Protein AF-M8CBV2-F1 (afdb_monomer)

Solvent-accessible surface area (backbone atoms only — not comparable to full-atom values): 11131 Å² total; per-residue (Å²): 132,86,83,79,89,86,70,97,75,88,80,93,83,84,79,81,84,76,83,80,80,74,80,80,78,79,83,79,74,78,80,74,78,86,76,78,81,80,82,87,76,90,73,80,83,82,80,76,81,85,81,81,86,85,82,90,76,82,92,82,80,81,83,76,80,68,82,82,77,74,81,83,63,83,74,80,77,88,65,89,59,65,74,74,67,40,69,69,57,54,48,54,54,40,47,75,71,69,53,89,80,80,66,81,67,51,62,58,52,52,44,53,54,50,49,56,52,49,51,58,39,48,55,46,14,49,52,49,20,52,75,69,73,45,96,63,79,49,65,58,31,46,41,51,27,28,42,76,72,74,49,76,69,83,93,62,88,126

Foldseek 3Di:
DDDDDDDDDDDDDDDDDDDDDDDDDDDPDDDDDPDDDDDDDDDDDDDDDDDDDDDDDDDDDPPPPDPPPPPPDDDDPDDPCLPVCDPVNVVVVCVVVVNDDDDPVVSVVVSVVVVVVCVQLVVQLVVVCVVVVHPDRALVSSQVSCVVVVRHDDDRPD

Structure (mmCIF, N/CA/C/O backbone):
data_AF-M8CBV2-F1
#
_entry.id   AF-M8CBV2-F1
#
loop_
_atom_site.group_PDB
_atom_site.id
_atom_site.type_symbol
_atom_site.label_atom_id
_atom_site.label_alt_id
_atom_site.label_comp_id
_atom_site.label_asym_id
_atom_site.label_entity_id
_atom_site.label_seq_id
_atom_site.pdbx_PDB_ins_code
_atom_site.Cartn_x
_atom_site.Cartn_y
_atom_site.Cartn_z
_atom_site.occupancy
_atom_site.B_iso_or_equiv
_atom_site.auth_seq_id
_atom_site.auth_comp_id
_atom_site.auth_asym_id
_atom_site.auth_atom_id
_atom_site.pdbx_PDB_model_num
ATOM 1 N N . MET A 1 1 ? -38.097 -35.204 32.402 1.00 42.97 1 MET A N 1
ATOM 2 C CA . MET A 1 1 ? -37.901 -36.594 31.938 1.00 42.97 1 MET A CA 1
ATOM 3 C C . MET A 1 1 ? -38.583 -36.711 30.579 1.00 42.97 1 MET A C 1
ATOM 5 O O . MET A 1 1 ? -39.799 -36.658 30.539 1.00 42.97 1 MET A O 1
ATOM 9 N N . TYR A 1 2 ? -37.875 -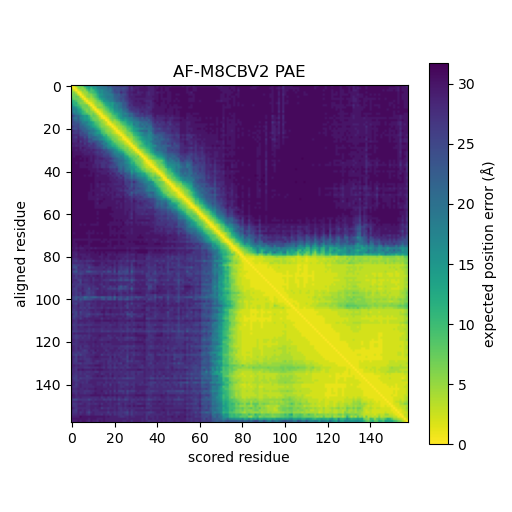36.415 29.479 1.00 50.09 2 TYR A N 1
ATOM 10 C CA . TYR A 1 2 ? -37.371 -37.421 28.515 1.00 50.09 2 TYR A CA 1
ATOM 11 C C . TYR A 1 2 ? -38.490 -38.398 28.121 1.00 50.09 2 TYR A C 1
ATOM 13 O O . TYR A 1 2 ? -38.937 -39.143 28.976 1.00 50.09 2 TYR A O 1
ATOM 21 N N . TYR A 1 3 ? -39.067 -38.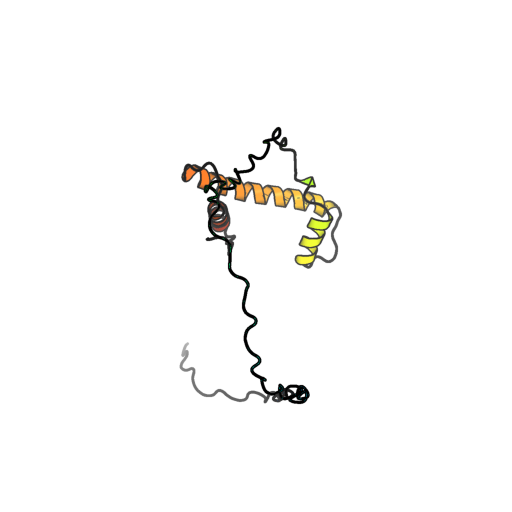316 26.919 1.00 46.09 3 TYR A N 1
ATOM 22 C CA . TYR A 1 3 ? -38.463 -38.754 25.648 1.00 46.09 3 TYR A CA 1
ATOM 23 C C . TYR A 1 3 ? -38.750 -37.735 24.522 1.00 46.09 3 TYR A C 1
ATOM 25 O O . TYR A 1 3 ? -39.898 -37.491 24.179 1.00 46.09 3 TYR A O 1
ATOM 33 N N . LYS A 1 4 ? -37.790 -36.928 24.051 1.00 49.22 4 LYS A N 1
ATOM 34 C CA . LYS A 1 4 ? -36.769 -37.227 23.021 1.00 49.22 4 LYS A CA 1
ATOM 35 C C . LYS A 1 4 ? -37.271 -37.996 21.782 1.00 49.22 4 LYS A C 1
ATOM 37 O O . LYS A 1 4 ? -37.376 -39.211 21.802 1.00 49.22 4 LYS A O 1
ATOM 42 N N . ILE A 1 5 ? -37.420 -37.225 20.699 1.00 54.16 5 ILE A N 1
ATOM 43 C CA . ILE A 1 5 ? -36.754 -37.392 19.391 1.00 54.16 5 ILE A CA 1
ATOM 44 C C . ILE A 1 5 ? -36.899 -38.767 18.735 1.00 54.16 5 ILE A C 1
ATOM 46 O O . ILE A 1 5 ? -36.118 -39.680 18.986 1.00 54.16 5 ILE A O 1
ATOM 50 N N . SER A 1 6 ? -37.846 -38.829 17.805 1.00 46.91 6 SER A N 1
ATOM 51 C CA . SER A 1 6 ? -37.961 -39.757 16.675 1.00 46.91 6 SER A CA 1
ATOM 52 C C . SER A 1 6 ? -39.263 -39.339 15.976 1.00 46.91 6 SER A C 1
ATOM 54 O O . SER A 1 6 ? -40.301 -39.357 16.611 1.00 46.91 6 SER A O 1
ATOM 56 N N . ILE A 1 7 ? -39.376 -38.894 14.730 1.00 51.84 7 ILE A N 1
ATOM 57 C CA . ILE A 1 7 ? -38.520 -38.943 13.552 1.00 51.84 7 ILE A CA 1
ATOM 58 C C . ILE A 1 7 ? -39.166 -37.887 12.633 1.00 51.84 7 ILE A C 1
ATOM 60 O O . ILE A 1 7 ? -40.363 -37.930 12.366 1.00 51.84 7 ILE A O 1
ATOM 64 N N . LEU A 1 8 ? -38.467 -36.816 12.266 1.00 55.41 8 LEU A N 1
ATOM 65 C CA . LEU A 1 8 ? -38.096 -36.590 10.867 1.00 55.41 8 LEU A CA 1
ATOM 66 C C . LEU A 1 8 ? -38.675 -37.662 9.929 1.00 55.41 8 LEU A C 1
ATOM 68 O O . LEU A 1 8 ? -38.093 -38.729 9.852 1.00 55.41 8 LEU A O 1
ATOM 72 N N . TYR A 1 9 ? -39.797 -37.398 9.260 1.00 47.69 9 TYR A N 1
ATOM 73 C CA . TYR A 1 9 ? -40.085 -37.714 7.849 1.00 47.69 9 TYR A CA 1
ATOM 74 C C . TYR A 1 9 ? -41.601 -37.622 7.592 1.00 47.69 9 TYR A C 1
ATOM 76 O O . TYR A 1 9 ? -42.404 -37.997 8.434 1.00 47.69 9 TYR A O 1
ATOM 84 N N . GLN A 1 10 ? -41.968 -37.136 6.399 1.00 47.69 10 GLN A N 1
ATOM 85 C CA . GLN A 1 10 ? -43.330 -36.917 5.876 1.00 47.69 10 GLN A CA 1
ATOM 86 C C . GLN A 1 10 ? -44.074 -35.724 6.518 1.00 47.69 10 GLN A C 1
ATOM 88 O O . GLN A 1 10 ? -44.550 -35.799 7.632 1.00 47.69 10 GLN A O 1
ATOM 93 N N . LYS A 1 11 ? -44.307 -34.579 5.866 1.00 43.97 11 LYS A N 1
ATOM 94 C CA . LYS A 1 11 ? -44.656 -34.401 4.456 1.00 43.97 11 LYS A CA 1
ATOM 95 C C . LYS A 1 11 ? -44.475 -32.930 4.059 1.00 43.97 11 LYS A C 1
ATOM 97 O O . LYS A 1 11 ? -45.248 -32.059 4.442 1.00 43.97 11 LYS A O 1
ATOM 102 N N . ARG A 1 12 ? -43.449 -32.679 3.240 1.00 44.50 12 ARG A N 1
ATOM 103 C CA . ARG A 1 12 ? -43.371 -31.509 2.354 1.00 44.50 12 ARG A CA 1
ATOM 104 C C . ARG A 1 12 ? -44.646 -31.414 1.508 1.00 44.50 12 ARG A C 1
ATOM 106 O O . ARG A 1 12 ? -44.984 -32.397 0.852 1.00 44.50 12 ARG A O 1
ATOM 113 N N . ARG A 1 13 ? -45.229 -30.218 1.427 1.00 43.91 13 ARG A N 1
ATOM 114 C CA . ARG A 1 13 ? -45.577 -29.466 0.197 1.00 43.91 13 ARG A CA 1
ATOM 115 C C . ARG A 1 13 ? -46.833 -28.628 0.427 1.00 43.91 13 ARG A C 1
ATOM 117 O O . ARG A 1 13 ? -47.946 -29.118 0.296 1.00 43.91 13 ARG A O 1
ATOM 124 N N . SER A 1 14 ? -46.617 -27.339 0.627 1.00 43.03 14 SER A N 1
ATOM 125 C CA . SER A 1 14 ? -47.528 -26.298 0.160 1.00 43.03 14 SER A CA 1
ATOM 126 C C . SER A 1 14 ? -46.677 -25.066 -0.157 1.00 43.03 14 SER A C 1
ATOM 128 O O . SER A 1 14 ? -46.611 -24.120 0.621 1.00 43.03 14 SER A O 1
ATOM 130 N N . GLU A 1 15 ? -45.922 -25.136 -1.258 1.00 49.62 15 GLU A N 1
ATOM 131 C CA . GLU A 1 15 ? -45.306 -23.946 -1.857 1.00 49.62 15 GLU A CA 1
ATOM 132 C C . GLU A 1 15 ? -46.405 -23.115 -2.540 1.00 49.62 15 GLU A C 1
ATOM 134 O O . GLU A 1 15 ? -47.206 -23.687 -3.287 1.00 49.62 15 GLU A O 1
ATOM 139 N N . PRO A 1 16 ? -46.458 -21.788 -2.339 1.00 47.44 16 PRO A N 1
ATOM 140 C CA . PRO A 1 16 ? -47.285 -20.917 -3.161 1.00 47.44 16 PRO A CA 1
ATOM 141 C C . PRO A 1 16 ? -46.699 -20.827 -4.580 1.00 47.44 16 PRO A C 1
ATOM 143 O O . PRO A 1 16 ? -45.506 -20.597 -4.779 1.00 47.44 16 PRO A O 1
ATOM 146 N N . SER A 1 17 ? -47.551 -21.026 -5.583 1.00 48.53 17 SER A N 1
ATOM 147 C CA . SER A 1 17 ? -47.212 -21.031 -7.007 1.00 48.53 17 SER A CA 1
ATOM 148 C C . SER A 1 17 ? -46.697 -19.669 -7.490 1.00 48.53 17 SER A C 1
ATOM 150 O O . SER A 1 17 ? -47.466 -18.717 -7.622 1.00 48.53 17 SER A O 1
ATOM 152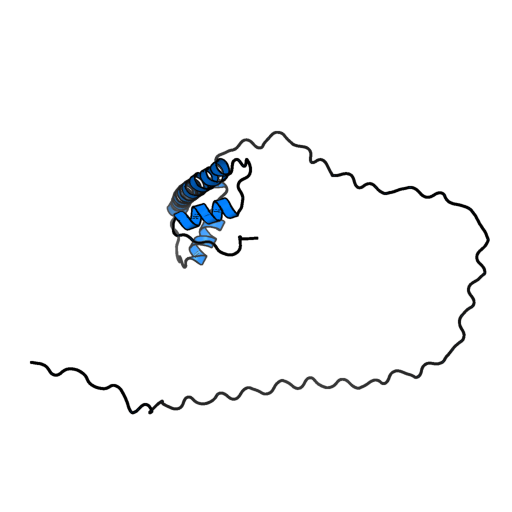 N N . ILE A 1 18 ? -45.405 -19.587 -7.809 1.00 55.09 18 ILE A N 1
ATOM 153 C CA . ILE A 1 18 ? -44.792 -18.439 -8.492 1.00 55.09 18 ILE A CA 1
ATOM 154 C C . ILE A 1 18 ? -45.227 -18.457 -9.972 1.00 55.09 18 ILE A C 1
ATOM 156 O O . ILE A 1 18 ? -45.066 -19.488 -10.634 1.00 55.09 18 ILE A O 1
ATOM 160 N N . PRO A 1 19 ? -45.757 -17.355 -10.539 1.00 48.41 19 PRO A N 1
ATOM 161 C CA . PRO A 1 19 ? -46.143 -17.320 -11.944 1.00 48.41 19 PRO A CA 1
ATOM 162 C C . PRO A 1 19 ? -44.912 -17.426 -12.853 1.00 48.41 19 PRO A C 1
ATOM 164 O O . PRO A 1 19 ? -43.945 -16.671 -12.751 1.00 48.41 19 PRO A O 1
ATOM 167 N N . ARG A 1 20 ? -44.962 -18.391 -13.773 1.00 51.25 20 ARG A N 1
ATOM 168 C CA . ARG A 1 20 ? -43.908 -18.696 -14.745 1.00 51.25 20 ARG A CA 1
ATOM 169 C C . ARG A 1 20 ? -43.822 -17.569 -15.780 1.00 51.25 20 ARG A C 1
ATOM 171 O O . ARG A 1 20 ? -44.665 -17.474 -16.672 1.00 51.25 20 ARG A O 1
ATOM 178 N N . ILE A 1 21 ? -42.800 -16.721 -15.678 1.00 55.00 21 ILE A N 1
ATOM 179 C CA . ILE A 1 21 ? -42.470 -15.730 -16.711 1.00 55.00 21 ILE A CA 1
ATOM 180 C C . ILE A 1 21 ? -42.111 -16.499 -17.989 1.00 55.00 21 ILE A C 1
ATOM 182 O O . ILE A 1 21 ? -41.141 -17.258 -18.021 1.00 55.00 21 ILE A O 1
ATOM 186 N N . ARG A 1 22 ? -42.920 -16.345 -19.041 1.00 52.78 22 ARG A N 1
ATOM 187 C CA . ARG A 1 22 ? -42.621 -16.915 -20.361 1.00 52.78 22 ARG A CA 1
ATOM 188 C C . ARG A 1 22 ? -41.422 -16.165 -20.958 1.00 52.78 22 ARG A C 1
ATOM 190 O O . ARG A 1 22 ? -41.440 -14.932 -20.946 1.00 52.78 22 ARG A O 1
ATOM 197 N N . PRO A 1 23 ? -40.408 -16.847 -21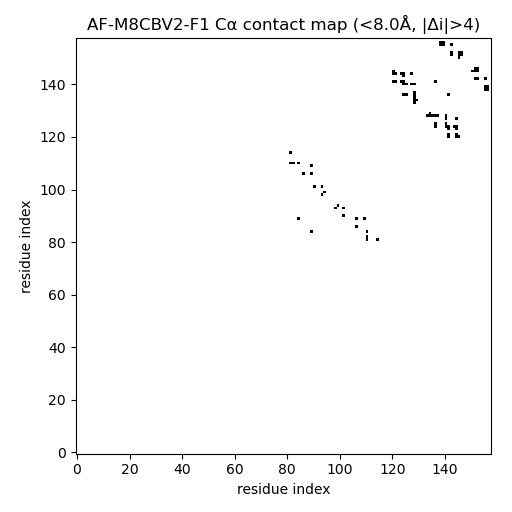.514 1.00 50.56 23 PRO A N 1
ATOM 198 C CA . PRO A 1 23 ? -39.373 -16.159 -22.271 1.00 50.56 23 PRO A CA 1
ATOM 199 C C . PRO A 1 23 ? -39.997 -15.533 -23.528 1.00 50.56 23 PRO A C 1
ATOM 201 O O . PRO A 1 23 ? -40.736 -16.194 -24.261 1.00 50.56 23 PRO A O 1
ATOM 204 N N . LYS A 1 24 ? -39.720 -14.245 -23.772 1.00 56.47 24 LYS A N 1
ATOM 205 C CA . LYS A 1 24 ? -40.032 -13.588 -25.051 1.00 56.47 24 LYS A CA 1
ATOM 206 C C . LYS A 1 24 ? -39.292 -14.324 -26.171 1.00 56.47 24 LYS A C 1
ATOM 208 O O . LYS A 1 24 ? -38.100 -14.596 -26.045 1.00 56.47 24 LYS A O 1
ATOM 213 N N . ALA A 1 25 ? -40.004 -14.632 -27.254 1.00 56.34 25 ALA A N 1
ATOM 214 C CA . ALA A 1 25 ? -39.426 -15.233 -28.452 1.00 56.34 25 ALA A CA 1
ATOM 215 C C . ALA A 1 25 ? -38.280 -14.359 -29.008 1.00 56.34 25 ALA A C 1
ATOM 217 O O . ALA A 1 25 ? -38.382 -13.128 -28.952 1.00 56.34 25 ALA A O 1
ATOM 218 N N . PRO A 1 26 ? -37.203 -14.955 -29.552 1.00 54.34 26 PRO A N 1
ATOM 219 C CA . PRO A 1 26 ? -36.131 -14.192 -30.173 1.00 54.34 26 PRO A CA 1
ATOM 220 C C . PRO A 1 26 ? -36.664 -13.430 -31.391 1.00 54.34 26 PRO A C 1
ATOM 222 O O . PRO A 1 26 ? -37.429 -13.962 -32.199 1.00 54.34 26 PRO A O 1
ATOM 225 N N . LEU A 1 27 ? -36.257 -12.166 -31.517 1.00 57.00 27 LEU A N 1
ATOM 226 C CA . LEU A 1 27 ? -36.560 -11.329 -32.673 1.00 57.00 27 LEU A CA 1
ATOM 227 C C . LEU A 1 27 ? -36.036 -12.016 -33.941 1.00 57.00 27 LEU A C 1
ATOM 229 O O . LEU A 1 27 ? -34.836 -12.217 -34.11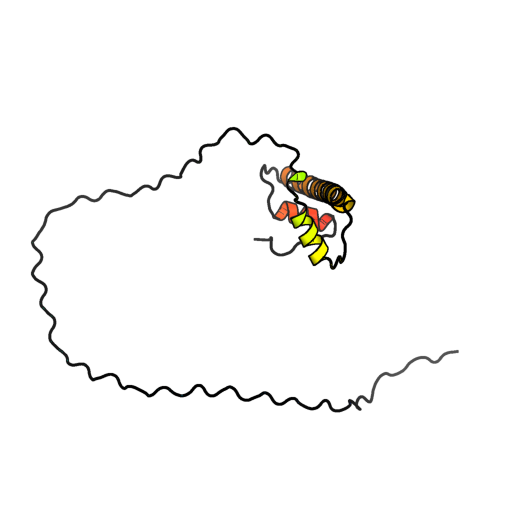5 1.00 57.00 27 LEU A O 1
ATOM 233 N N . ARG A 1 28 ? -36.964 -12.382 -34.828 1.00 47.53 28 ARG A N 1
ATOM 234 C CA . ARG A 1 28 ? -36.700 -12.935 -36.156 1.00 47.53 28 ARG A CA 1
ATOM 235 C C . ARG A 1 28 ? -35.957 -11.886 -36.984 1.00 47.53 28 ARG A C 1
ATOM 237 O O . ARG A 1 28 ? -36.579 -10.965 -37.511 1.00 47.53 28 ARG A O 1
ATOM 244 N N . TYR A 1 29 ? -34.638 -12.024 -37.094 1.00 38.53 29 TYR A N 1
ATOM 245 C CA . TYR A 1 29 ? -33.846 -11.246 -38.042 1.00 38.53 29 TYR A CA 1
ATOM 246 C C . TYR A 1 29 ? -34.415 -11.473 -39.448 1.00 38.53 29 TYR A C 1
ATOM 248 O O . TYR A 1 29 ? -34.645 -12.615 -39.864 1.00 38.53 29 TYR A O 1
ATOM 256 N N . LYS A 1 30 ? -34.741 -10.385 -40.153 1.00 45.56 30 LYS A N 1
ATOM 257 C CA . LYS A 1 30 ? -35.315 -10.467 -41.494 1.00 45.56 30 LYS A CA 1
ATOM 258 C C . LYS A 1 30 ? -34.273 -11.079 -42.427 1.00 45.56 30 LYS A C 1
ATOM 260 O O . LYS A 1 30 ? -33.169 -10.569 -42.562 1.00 45.56 30 LYS A O 1
ATOM 265 N N . ARG A 1 31 ? -34.659 -12.199 -43.036 1.00 37.97 31 ARG A N 1
ATOM 266 C CA . ARG A 1 31 ? -33.923 -12.925 -44.068 1.00 37.97 31 ARG A CA 1
ATOM 267 C C . ARG A 1 31 ? -33.645 -11.955 -45.217 1.00 37.97 31 ARG A C 1
ATOM 269 O O . ARG A 1 31 ? -34.573 -11.578 -45.928 1.00 37.97 31 ARG A O 1
ATOM 276 N N . THR A 1 32 ? -32.403 -11.506 -45.342 1.00 41.41 32 THR A N 1
ATOM 277 C CA . THR A 1 32 ? -31.934 -10.829 -46.544 1.00 41.41 32 THR A CA 1
ATOM 278 C C . THR A 1 32 ? -31.979 -11.827 -47.693 1.00 41.41 32 THR A C 1
ATOM 280 O O . THR A 1 32 ? -31.709 -13.019 -47.537 1.00 41.41 32 THR A O 1
ATOM 283 N N . THR A 1 33 ? -32.444 -11.331 -48.825 1.00 46.25 33 THR A N 1
ATOM 284 C CA . THR A 1 33 ? -32.631 -12.025 -50.090 1.00 46.25 33 THR A CA 1
ATOM 285 C C . THR A 1 33 ? -31.394 -12.850 -50.448 1.00 46.25 33 THR A C 1
ATOM 287 O O . THR A 1 33 ? -30.280 -12.331 -50.458 1.00 46.25 33 THR A O 1
ATOM 290 N N . THR A 1 34 ? -31.588 -14.133 -50.753 1.00 47.88 34 THR A N 1
ATOM 291 C CA . THR A 1 34 ? -30.575 -14.968 -51.403 1.00 47.88 34 THR A CA 1
ATOM 292 C C . THR A 1 34 ? -30.292 -14.377 -52.782 1.00 47.88 34 THR A C 1
ATOM 294 O O . THR A 1 34 ? -31.061 -14.584 -53.716 1.00 47.88 34 THR A O 1
ATOM 297 N N . VAL A 1 35 ? -29.209 -13.614 -52.907 1.00 52.75 35 VAL A N 1
ATOM 298 C CA . VAL A 1 35 ? -28.614 -13.314 -54.211 1.00 52.75 35 VAL A CA 1
ATOM 299 C C . VAL A 1 35 ? -27.797 -14.544 -54.592 1.00 52.75 35 VAL A C 1
ATOM 301 O O . VAL A 1 35 ? -26.824 -14.880 -53.920 1.00 52.75 35 VAL A O 1
ATOM 304 N N . GLN A 1 36 ? -28.249 -15.268 -55.615 1.00 44.53 36 GLN A N 1
ATOM 305 C CA . GLN A 1 36 ? -27.491 -16.370 -56.208 1.00 44.53 36 GLN A CA 1
ATOM 306 C C . GLN A 1 36 ? -26.202 -15.810 -56.841 1.00 44.53 36 GLN A C 1
ATOM 308 O O . GLN A 1 36 ? -26.279 -14.777 -57.511 1.00 44.53 36 GLN A O 1
ATOM 313 N N . PRO A 1 37 ? -25.028 -16.439 -56.657 1.00 60.28 37 PRO A N 1
ATOM 314 C CA . PRO A 1 37 ? -23.835 -16.047 -57.398 1.00 60.28 37 PRO A CA 1
ATOM 315 C C . PRO A 1 37 ? -23.968 -16.453 -58.883 1.00 60.28 37 PRO A C 1
ATOM 317 O O . PRO A 1 37 ? -24.548 -17.502 -59.173 1.00 60.28 37 PRO A O 1
ATOM 320 N N . PRO A 1 38 ? -23.457 -15.647 -59.833 1.00 65.00 38 PRO A N 1
ATOM 321 C CA . PRO A 1 38 ? -23.503 -15.973 -61.258 1.00 65.00 38 PRO A CA 1
ATOM 322 C C . PRO A 1 38 ? -22.588 -17.168 -61.599 1.00 65.00 38 PRO A C 1
ATOM 324 O O . PRO A 1 38 ? -21.595 -17.393 -60.904 1.00 65.00 38 PRO A O 1
ATOM 327 N N . PRO A 1 39 ? -22.889 -17.935 -62.665 1.00 53.81 39 PRO A N 1
ATOM 328 C CA . PRO A 1 39 ? -22.096 -19.096 -63.053 1.00 53.81 39 PRO A CA 1
ATOM 329 C C . PRO A 1 39 ? -20.700 -18.691 -63.547 1.00 53.81 39 PRO A C 1
ATOM 331 O O . PRO A 1 39 ? -20.538 -17.737 -64.310 1.00 53.81 39 PRO A O 1
ATOM 334 N N . HIS A 1 40 ? -19.693 -19.452 -63.115 1.00 49.78 40 HIS A N 1
ATOM 335 C CA . HIS A 1 40 ? -18.303 -19.319 -63.537 1.00 49.78 40 HIS A CA 1
ATOM 336 C C . HIS A 1 40 ? -18.170 -19.549 -65.050 1.00 49.78 40 HIS A C 1
ATOM 338 O O . HIS A 1 40 ? -18.451 -20.640 -65.541 1.00 49.78 40 HIS A O 1
ATOM 344 N N . GLN A 1 41 ? -17.714 -18.531 -65.782 1.00 42.69 41 GLN A N 1
ATOM 345 C CA . GLN A 1 41 ? -17.199 -18.697 -67.140 1.00 42.69 41 GLN A CA 1
ATOM 346 C C . GLN A 1 41 ? -15.707 -19.020 -67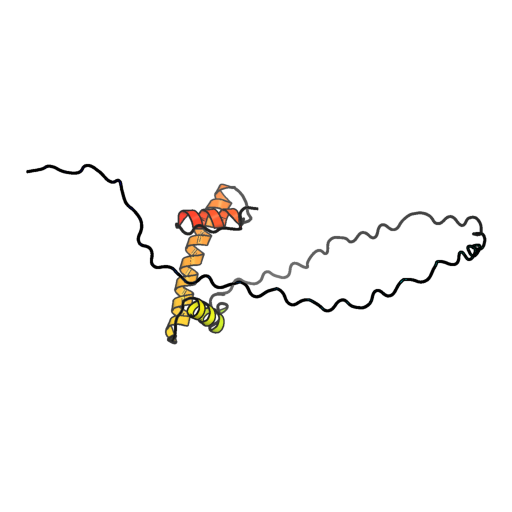.0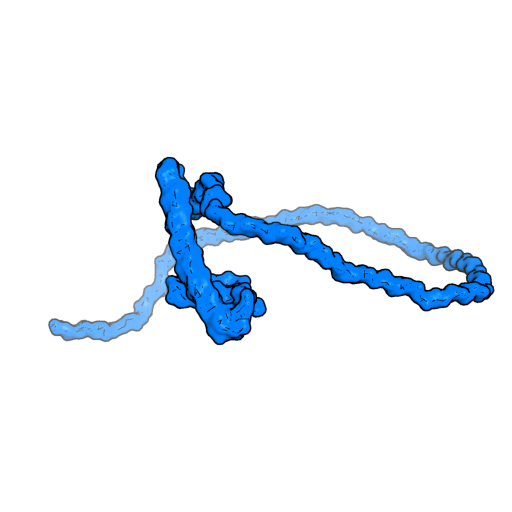51 1.00 42.69 41 GLN A C 1
ATOM 348 O O . GLN A 1 41 ? -14.919 -18.239 -66.518 1.00 42.69 41 GLN A O 1
ATOM 353 N N . THR A 1 42 ? -15.325 -20.191 -67.549 1.00 50.25 42 THR A N 1
ATOM 354 C CA . THR A 1 42 ? -13.934 -20.630 -67.660 1.00 50.25 42 THR A CA 1
ATOM 355 C C . THR A 1 42 ? -13.279 -19.885 -68.822 1.00 50.25 42 THR A C 1
ATOM 357 O O . THR A 1 42 ? -13.442 -20.267 -69.977 1.00 50.25 42 THR A O 1
ATOM 360 N N . SER A 1 43 ? -12.555 -18.803 -68.537 1.00 48.78 43 SER A N 1
ATOM 361 C CA . SER A 1 43 ? -11.652 -18.168 -69.500 1.00 48.78 43 SER A CA 1
ATOM 362 C C . SER A 1 43 ? -10.207 -18.556 -69.188 1.00 48.78 43 SER A C 1
ATOM 364 O O . SER A 1 43 ? -9.759 -18.437 -68.049 1.00 48.78 43 SER A O 1
ATOM 366 N N . ASN A 1 44 ? -9.524 -19.040 -70.221 1.00 56.91 44 ASN A N 1
ATOM 367 C CA . ASN A 1 44 ? -8.163 -19.575 -70.260 1.00 56.91 44 ASN A CA 1
ATOM 368 C C . ASN A 1 44 ? -7.125 -18.809 -69.410 1.00 56.91 44 ASN A C 1
ATOM 370 O O . ASN A 1 44 ? -7.166 -17.578 -69.361 1.00 56.91 44 ASN A O 1
ATOM 374 N N . PRO A 1 45 ? -6.147 -19.504 -68.800 1.00 48.03 45 PRO A N 1
ATOM 375 C CA . PRO A 1 45 ? -5.068 -18.849 -68.075 1.00 48.03 45 PRO A CA 1
ATOM 376 C C . PRO A 1 45 ? -4.178 -18.042 -69.031 1.00 48.03 45 PRO A C 1
ATOM 378 O O . PRO A 1 45 ? -3.682 -18.559 -70.031 1.00 48.03 45 PRO A O 1
ATOM 381 N N . LEU A 1 46 ? -3.964 -16.768 -68.695 1.00 51.00 46 LEU A N 1
ATOM 382 C CA . LEU A 1 46 ? -2.917 -15.932 -69.276 1.00 51.00 46 LEU A CA 1
ATOM 383 C C . LEU A 1 46 ? -1.559 -16.621 -69.054 1.00 51.00 46 LEU A C 1
ATOM 385 O O . LEU A 1 46 ? -1.153 -16.854 -67.915 1.00 51.00 46 LEU A O 1
ATOM 389 N N . GLN A 1 47 ? -0.868 -16.940 -70.145 1.00 47.28 47 GLN A N 1
ATOM 390 C CA . GLN A 1 47 ? 0.502 -17.444 -70.151 1.00 47.28 47 GLN A CA 1
ATOM 391 C C . GLN A 1 47 ? 1.431 -16.409 -69.489 1.00 47.28 47 GLN A C 1
ATOM 393 O O . GLN A 1 47 ? 1.505 -15.263 -69.935 1.00 47.28 47 GLN A O 1
ATOM 398 N N . SER A 1 48 ? 2.148 -16.790 -68.433 1.00 52.72 48 SER A N 1
ATOM 399 C CA . SER A 1 48 ? 3.262 -15.997 -67.908 1.00 52.72 48 SER A CA 1
ATOM 400 C C . SER A 1 48 ? 4.426 -15.988 -68.916 1.00 52.72 48 SER A C 1
ATOM 402 O O . SER A 1 48 ? 4.685 -17.014 -69.553 1.00 52.72 48 SER A O 1
ATOM 404 N N . PRO A 1 49 ? 5.144 -14.861 -69.088 1.00 63.28 49 PRO A N 1
ATOM 405 C CA . PRO A 1 49 ? 6.329 -14.828 -69.939 1.00 63.28 49 PRO A CA 1
ATOM 406 C C . PRO A 1 49 ? 7.449 -15.710 -69.350 1.00 63.28 49 PRO A C 1
ATOM 408 O O . PRO A 1 49 ? 7.531 -15.860 -68.126 1.00 63.28 49 PRO A O 1
ATOM 411 N N . PRO A 1 50 ? 8.317 -16.299 -70.193 1.00 57.12 50 PRO A N 1
ATOM 412 C CA . PRO A 1 50 ? 9.417 -17.137 -69.732 1.00 57.12 50 PRO A CA 1
ATOM 413 C C . PRO A 1 50 ? 10.439 -16.323 -68.924 1.00 57.12 50 PRO A C 1
ATOM 415 O O . PRO A 1 50 ? 10.835 -15.222 -69.303 1.00 57.12 50 PRO A O 1
ATOM 418 N N . ILE A 1 51 ? 10.859 -16.897 -67.796 1.00 58.56 51 ILE A N 1
ATOM 419 C CA . ILE A 1 51 ? 11.880 -16.364 -66.887 1.00 58.56 51 ILE A CA 1
ATOM 420 C C . ILE A 1 51 ? 13.260 -16.488 -67.570 1.00 58.56 51 ILE A C 1
ATOM 422 O O . ILE A 1 51 ? 13.581 -17.581 -68.043 1.00 58.56 51 ILE A O 1
ATOM 426 N N . PRO A 1 52 ? 14.088 -15.426 -67.635 1.00 57.34 52 PRO A N 1
ATOM 427 C CA . PRO A 1 52 ? 15.445 -15.516 -68.177 1.00 57.34 52 PRO A CA 1
ATOM 428 C C . PRO A 1 52 ? 16.378 -16.324 -67.249 1.00 57.34 52 PRO A C 1
ATOM 430 O O . PRO A 1 52 ? 16.211 -16.274 -66.026 1.00 57.34 52 PRO A O 1
ATOM 433 N N . PRO A 1 53 ? 17.372 -17.064 -67.781 1.00 50.94 53 PRO A N 1
ATOM 434 C CA . PRO A 1 53 ? 18.217 -17.926 -66.968 1.00 50.94 53 PRO A CA 1
ATOM 435 C C . PRO A 1 53 ? 19.336 -17.142 -66.267 1.00 50.94 53 PRO A C 1
ATOM 437 O O . PRO A 1 53 ? 20.103 -16.427 -66.904 1.00 50.94 53 PRO A O 1
ATOM 440 N N . SER A 1 54 ? 19.468 -17.407 -64.964 1.00 51.00 54 SER A N 1
ATOM 441 C CA . SER A 1 54 ? 20.700 -17.369 -64.159 1.00 51.00 54 SER A CA 1
ATOM 442 C C . SER A 1 54 ? 21.478 -16.051 -64.044 1.00 51.00 54 SER A C 1
ATOM 444 O O . SER A 1 54 ? 22.418 -15.807 -64.791 1.00 51.00 54 SER A O 1
ATOM 446 N N . GLU A 1 55 ? 21.234 -15.334 -62.944 1.00 44.12 55 GLU A N 1
ATOM 447 C CA . GLU A 1 55 ? 22.289 -14.600 -62.241 1.00 44.12 55 GLU A CA 1
ATOM 448 C C . GLU A 1 55 ? 22.270 -15.022 -60.764 1.00 44.12 55 GLU A C 1
ATOM 450 O O . GLU A 1 55 ? 21.291 -14.834 -60.040 1.00 44.12 55 GLU A O 1
ATOM 455 N N . GLN A 1 56 ? 23.324 -15.730 -60.359 1.00 49.62 56 GLN A N 1
ATOM 456 C CA . GLN A 1 56 ? 23.509 -16.281 -59.020 1.00 49.62 56 GLN A CA 1
ATOM 457 C C . GLN A 1 56 ? 23.666 -15.133 -58.013 1.00 49.62 56 GLN A C 1
ATOM 459 O O . GLN A 1 56 ? 24.652 -14.404 -58.061 1.00 49.62 56 GLN A O 1
ATOM 464 N N . GLN A 1 57 ? 22.732 -14.989 -57.071 1.00 42.66 57 GLN A N 1
ATOM 465 C CA . GLN A 1 57 ? 22.923 -14.131 -55.897 1.00 42.66 57 GLN A CA 1
ATOM 466 C C . GLN A 1 57 ? 23.356 -14.999 -54.704 1.00 42.66 57 GLN A C 1
ATOM 468 O O . GLN A 1 57 ? 22.652 -15.961 -54.377 1.00 42.66 57 GLN A O 1
ATOM 473 N N . PRO A 1 58 ? 24.494 -14.713 -54.044 1.00 39.66 58 PRO A N 1
ATOM 474 C CA . PRO A 1 58 ? 24.923 -15.481 -52.886 1.00 39.66 58 PRO A CA 1
ATOM 475 C C . PRO A 1 58 ? 24.038 -15.176 -51.672 1.00 39.66 58 PRO A C 1
ATOM 477 O O . PRO A 1 58 ? 23.729 -14.028 -51.354 1.00 39.66 58 PRO A O 1
ATOM 480 N N . ALA A 1 59 ? 23.658 -16.236 -50.962 1.00 47.88 59 ALA A N 1
ATOM 481 C CA . ALA A 1 59 ? 23.007 -16.162 -49.665 1.00 47.88 59 ALA A CA 1
ATOM 482 C C . ALA A 1 59 ? 23.909 -15.448 -48.641 1.00 47.88 59 ALA A C 1
ATOM 484 O O . ALA A 1 59 ? 25.008 -15.924 -48.373 1.00 47.88 59 ALA A O 1
ATOM 485 N N . SER A 1 60 ? 23.451 -14.335 -48.051 1.00 49.88 60 SER A N 1
ATOM 486 C CA . SER A 1 60 ? 23.707 -13.944 -46.646 1.00 49.88 60 SER A CA 1
ATOM 487 C C . SER A 1 60 ? 23.301 -12.494 -46.353 1.00 49.88 60 SER A C 1
ATOM 489 O O . SER A 1 60 ? 24.056 -11.581 -46.638 1.00 49.88 60 SER A O 1
ATOM 491 N N . VAL A 1 61 ? 22.171 -12.280 -45.667 1.00 42.16 61 VAL A N 1
ATOM 492 C CA . VAL A 1 61 ? 22.097 -11.331 -44.535 1.00 42.16 61 VAL A CA 1
ATOM 493 C C . VAL A 1 61 ? 21.018 -11.839 -43.577 1.00 42.16 61 VAL A C 1
ATOM 495 O O . VAL A 1 61 ? 19.836 -11.527 -43.705 1.00 42.16 61 VAL A O 1
ATOM 498 N N . ALA A 1 62 ? 21.420 -12.635 -42.588 1.00 45.78 62 ALA A N 1
ATOM 499 C CA . ALA A 1 62 ? 20.625 -12.783 -41.379 1.00 45.78 62 ALA A CA 1
ATOM 500 C C . ALA A 1 62 ? 20.588 -11.409 -40.694 1.00 45.78 62 ALA A C 1
ATOM 502 O O . ALA A 1 62 ? 21.608 -10.932 -40.197 1.00 45.78 62 ALA A O 1
ATOM 503 N N . SER A 1 63 ? 19.432 -10.744 -40.694 1.00 42.78 63 SER A N 1
ATOM 504 C CA . SER A 1 63 ? 19.227 -9.510 -39.936 1.00 42.78 63 SER A CA 1
ATOM 505 C C . SER A 1 63 ? 19.228 -9.855 -38.448 1.00 42.78 63 SER A C 1
ATOM 507 O O . SER A 1 63 ? 18.200 -10.165 -37.849 1.00 42.78 63 SER A O 1
ATOM 509 N N . HIS A 1 64 ? 20.420 -9.867 -37.861 1.00 47.59 64 HIS A N 1
ATOM 510 C CA . HIS A 1 64 ? 20.642 -10.056 -36.439 1.00 47.59 64 HIS A CA 1
ATOM 511 C C . HIS A 1 64 ? 20.043 -8.848 -35.704 1.00 47.59 64 HIS A C 1
ATOM 513 O O . HIS A 1 64 ? 20.673 -7.798 -35.576 1.00 47.59 64 HIS A O 1
ATOM 519 N N . VAL A 1 65 ? 18.797 -8.965 -35.240 1.00 56.12 65 VAL A N 1
ATOM 520 C CA . VAL A 1 65 ? 18.245 -8.028 -34.257 1.00 56.12 65 VAL A CA 1
ATOM 521 C C . VAL A 1 65 ? 18.935 -8.347 -32.936 1.00 56.12 65 VAL A C 1
ATOM 523 O O . VAL A 1 65 ? 18.475 -9.174 -32.153 1.00 56.12 65 VAL A O 1
ATOM 526 N N . GLY A 1 66 ? 20.101 -7.737 -32.728 1.00 50.09 66 GLY A N 1
ATOM 527 C CA . GLY A 1 66 ? 20.820 -7.822 -31.465 1.00 50.09 66 GLY A CA 1
ATOM 528 C C . GLY A 1 66 ? 19.951 -7.303 -30.311 1.00 50.09 66 GLY A C 1
ATOM 529 O O . GLY A 1 66 ? 19.125 -6.401 -30.510 1.00 50.09 66 GLY A O 1
ATOM 530 N N . PRO A 1 67 ? 20.105 -7.848 -29.093 1.00 54.28 67 PRO A N 1
ATOM 531 C CA . PRO A 1 67 ? 19.367 -7.368 -27.938 1.00 54.28 67 PRO A CA 1
ATOM 532 C C . PRO A 1 67 ? 19.706 -5.894 -27.699 1.00 54.28 67 PRO A C 1
ATOM 534 O O . PRO A 1 67 ? 20.868 -5.511 -27.570 1.00 54.28 67 PRO A O 1
ATOM 537 N N . ARG A 1 68 ? 18.675 -5.045 -27.640 1.00 54.84 68 ARG A N 1
ATOM 538 C CA . ARG A 1 68 ? 18.816 -3.648 -27.223 1.00 54.84 68 ARG A CA 1
ATOM 539 C C . ARG A 1 68 ? 19.302 -3.629 -25.775 1.00 54.84 68 ARG A C 1
ATOM 541 O O . ARG A 1 68 ? 18.501 -3.758 -24.852 1.00 54.84 68 ARG A O 1
ATOM 548 N N . GLN A 1 69 ? 20.609 -3.471 -25.579 1.00 56.06 69 GLN A N 1
ATOM 549 C CA . GLN A 1 69 ? 21.194 -3.231 -24.266 1.00 56.06 69 GLN A CA 1
ATOM 550 C C . GLN A 1 69 ? 20.647 -1.890 -23.757 1.00 56.06 69 GLN A C 1
ATOM 552 O O . GLN A 1 69 ? 21.044 -0.814 -24.207 1.00 56.06 69 GLN A O 1
ATOM 557 N N . GLY A 1 70 ? 19.665 -1.948 -22.858 1.00 58.09 70 GLY A N 1
ATOM 558 C CA . GLY A 1 70 ? 19.127 -0.766 -22.202 1.00 58.09 70 GLY A CA 1
ATOM 559 C C . GLY A 1 70 ? 20.244 -0.038 -21.458 1.00 58.09 70 GLY A C 1
ATOM 560 O O . GLY A 1 70 ? 20.930 -0.631 -20.623 1.00 58.09 70 GLY A O 1
ATOM 561 N N . ARG A 1 71 ? 20.428 1.249 -21.768 1.00 60.66 71 ARG A N 1
ATOM 562 C CA . ARG A 1 71 ? 21.331 2.152 -21.050 1.00 60.66 71 ARG A CA 1
ATOM 563 C C . ARG A 1 71 ? 20.928 2.163 -19.576 1.00 60.66 71 ARG A C 1
ATOM 565 O O . ARG A 1 71 ? 19.888 2.712 -19.216 1.00 60.66 71 ARG A O 1
ATOM 572 N N . GLN A 1 72 ? 21.744 1.538 -18.733 1.00 65.19 72 GLN A N 1
ATOM 573 C CA . GLN A 1 72 ? 21.593 1.589 -17.283 1.00 65.19 72 GLN A CA 1
ATOM 574 C C . GLN A 1 72 ? 21.993 2.993 -16.833 1.00 65.19 72 GLN A C 1
ATOM 576 O O . GLN A 1 72 ? 23.169 3.328 -16.731 1.00 65.19 72 GLN A O 1
ATOM 581 N N . GLY A 1 73 ? 20.990 3.859 -16.682 1.00 62.91 73 GLY A N 1
ATOM 582 C CA . GLY A 1 73 ? 21.177 5.180 -16.096 1.00 62.91 73 GLY A CA 1
ATOM 583 C C . GLY A 1 73 ? 21.556 5.079 -14.614 1.00 62.91 73 GLY A C 1
ATOM 584 O O . GLY A 1 73 ? 21.313 4.038 -13.995 1.00 62.91 73 GLY A O 1
ATOM 585 N N . PRO A 1 74 ? 22.124 6.149 -14.029 1.00 63.56 74 PRO A N 1
ATOM 586 C CA . PRO A 1 74 ? 22.380 6.205 -12.594 1.00 63.56 74 PRO A CA 1
ATOM 587 C C . PRO A 1 74 ? 21.088 5.871 -11.839 1.00 63.56 74 PRO A C 1
ATOM 589 O O . PRO A 1 74 ? 20.020 6.410 -12.146 1.00 63.56 74 PRO A O 1
ATOM 592 N N . GLY A 1 75 ? 21.182 4.914 -10.911 1.00 61.44 75 GLY A N 1
ATOM 593 C CA . GLY A 1 75 ? 20.036 4.374 -10.187 1.00 61.44 75 GLY A CA 1
ATOM 594 C C . GLY A 1 75 ? 19.190 5.492 -9.583 1.00 61.44 75 GLY A C 1
ATOM 595 O O . GLY A 1 75 ? 19.715 6.440 -8.999 1.00 61.44 75 GLY A O 1
ATOM 596 N N . LYS A 1 76 ? 17.864 5.402 -9.738 1.00 72.69 76 LYS A N 1
ATOM 597 C CA . LYS A 1 76 ? 16.946 6.338 -9.085 1.00 72.69 76 LYS A CA 1
ATOM 598 C C . LYS A 1 76 ? 17.163 6.216 -7.581 1.00 72.69 76 LYS A C 1
ATOM 600 O O . LYS A 1 76 ? 16.866 5.171 -7.007 1.00 72.69 76 LYS A O 1
ATOM 605 N N . VAL A 1 77 ? 17.689 7.274 -6.964 1.00 77.25 77 VAL A N 1
ATOM 606 C CA . VAL A 1 77 ? 17.818 7.362 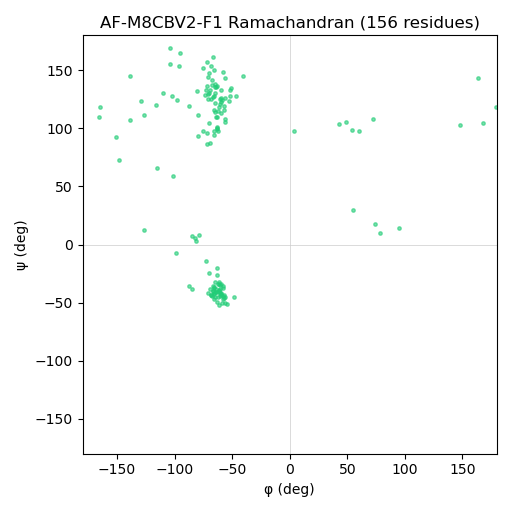-5.508 1.00 77.25 77 VAL A CA 1
ATOM 607 C C . VAL A 1 77 ? 16.445 7.083 -4.905 1.00 77.25 77 VAL A C 1
ATOM 609 O O . VAL A 1 77 ? 15.461 7.738 -5.263 1.00 77.25 77 VAL A O 1
ATOM 612 N N . LEU A 1 78 ? 16.373 6.086 -4.025 1.00 78.38 78 LEU A N 1
ATOM 613 C CA . LEU A 1 78 ? 15.150 5.753 -3.311 1.00 78.38 78 LEU A CA 1
ATOM 614 C C . LEU A 1 78 ? 14.804 6.929 -2.393 1.00 78.38 78 LEU A C 1
ATOM 616 O O . LEU A 1 78 ? 15.552 7.267 -1.482 1.00 78.38 78 LEU A O 1
ATOM 620 N N . ARG A 1 79 ? 13.681 7.585 -2.684 1.00 82.75 79 ARG A N 1
ATOM 621 C CA . ARG A 1 79 ? 13.087 8.635 -1.850 1.00 82.75 79 ARG A CA 1
ATOM 622 C C . ARG A 1 79 ? 11.888 8.065 -1.106 1.00 82.75 79 ARG A C 1
ATOM 624 O O . ARG A 1 79 ? 11.412 6.978 -1.441 1.00 82.75 79 ARG A O 1
ATOM 631 N N . ASP A 1 80 ? 11.370 8.814 -0.137 1.00 84.44 80 ASP A N 1
ATOM 632 C CA . ASP A 1 80 ? 10.101 8.456 0.486 1.00 84.44 80 ASP A CA 1
ATOM 633 C C . ASP A 1 80 ? 8.961 8.571 -0.541 1.00 84.44 80 ASP A C 1
ATOM 635 O O . ASP A 1 80 ? 8.451 9.648 -0.852 1.00 84.44 80 ASP A O 1
ATOM 639 N N . ASN A 1 81 ? 8.603 7.429 -1.131 1.00 90.94 81 ASN A N 1
ATOM 640 C CA . ASN A 1 81 ? 7.618 7.328 -2.205 1.00 90.94 81 ASN A CA 1
ATOM 641 C C . ASN A 1 81 ? 6.177 7.325 -1.680 1.00 90.94 81 ASN A C 1
ATOM 643 O O . ASN A 1 81 ? 5.238 7.191 -2.467 1.00 90.94 81 ASN A O 1
ATOM 647 N N . ILE A 1 82 ? 5.976 7.479 -0.367 1.00 93.88 82 ILE A N 1
ATOM 648 C CA . ILE A 1 82 ? 4.655 7.362 0.250 1.00 93.88 82 ILE A CA 1
ATOM 649 C C . ILE A 1 82 ? 3.661 8.410 -0.271 1.00 93.88 82 ILE A C 1
ATOM 651 O O . ILE A 1 82 ? 2.474 8.126 -0.451 1.00 93.88 82 ILE A O 1
ATOM 655 N N . GLN A 1 83 ? 4.151 9.599 -0.631 1.00 93.62 83 GLN A N 1
ATOM 656 C CA . GLN A 1 83 ? 3.336 10.655 -1.238 1.00 93.62 83 GLN A CA 1
ATOM 657 C C . GLN A 1 83 ? 2.935 10.353 -2.693 1.00 93.62 83 GLN A C 1
ATOM 659 O O . GLN A 1 83 ? 1.988 10.951 -3.206 1.00 93.62 83 GLN A O 1
ATOM 664 N N . GLY A 1 84 ? 3.573 9.363 -3.332 1.00 94.31 84 GLY A N 1
ATOM 665 C CA . GLY A 1 84 ? 3.149 8.807 -4.620 1.00 94.31 84 GLY A CA 1
ATOM 666 C C . GLY A 1 84 ? 1.774 8.129 -4.556 1.00 94.31 84 GLY A C 1
ATOM 667 O O . GLY A 1 84 ? 1.080 8.032 -5.570 1.00 94.31 84 GLY A O 1
ATOM 668 N N . ILE A 1 85 ? 1.317 7.737 -3.361 1.00 96.25 85 ILE A N 1
ATOM 669 C CA . ILE A 1 85 ? -0.070 7.329 -3.129 1.00 96.25 85 ILE A CA 1
ATOM 670 C C . ILE A 1 85 ? -0.925 8.592 -3.002 1.00 96.25 85 ILE A C 1
ATOM 672 O O . ILE A 1 85 ? -1.038 9.223 -1.948 1.00 96.25 85 ILE A O 1
ATOM 676 N N . THR A 1 86 ? -1.497 8.996 -4.134 1.00 97.88 86 THR A N 1
ATOM 677 C CA . THR A 1 86 ? -2.189 10.279 -4.275 1.00 97.88 86 THR A CA 1
ATOM 678 C C . THR A 1 86 ? -3.569 10.290 -3.601 1.00 97.88 86 THR A C 1
ATOM 680 O O . THR A 1 86 ? -4.275 9.278 -3.536 1.00 97.88 86 THR A O 1
ATOM 683 N N . LYS A 1 87 ? -4.024 11.475 -3.165 1.00 97.81 87 LYS A N 1
ATOM 684 C CA . LYS A 1 87 ? -5.382 11.698 -2.623 1.00 97.81 87 LYS A CA 1
ATOM 685 C C . LYS A 1 87 ? -6.511 11.105 -3.495 1.00 97.81 87 LYS A C 1
ATOM 687 O O . LYS A 1 87 ? -7.402 10.467 -2.927 1.00 97.81 87 LYS A O 1
ATOM 692 N N . PRO A 1 88 ? -6.530 11.253 -4.841 1.00 98.25 88 PRO A N 1
ATOM 693 C CA . PRO A 1 88 ? -7.548 10.607 -5.670 1.00 98.25 88 PRO A CA 1
ATOM 694 C C . PRO A 1 88 ? -7.479 9.073 -5.648 1.00 98.25 88 PRO A C 1
ATOM 696 O O . PRO A 1 88 ? -8.532 8.442 -5.710 1.00 98.25 88 PRO A O 1
ATOM 699 N N . ALA A 1 89 ? -6.300 8.453 -5.514 1.00 98.31 89 ALA A N 1
ATOM 700 C CA . ALA A 1 89 ? -6.191 6.997 -5.378 1.00 98.31 89 ALA A CA 1
ATOM 701 C C . ALA A 1 89 ? -6.827 6.500 -4.070 1.00 98.31 89 ALA A C 1
ATOM 703 O O . ALA A 1 89 ? -7.667 5.600 -4.103 1.00 98.31 89 ALA A O 1
ATOM 704 N N . ILE A 1 90 ? -6.518 7.158 -2.948 1.00 98.44 90 ILE A N 1
ATOM 705 C CA . ILE A 1 90 ? -7.131 6.870 -1.640 1.00 98.44 90 ILE A CA 1
ATOM 706 C C . ILE A 1 90 ? -8.649 7.063 -1.709 1.00 98.44 90 ILE A C 1
ATOM 708 O O . ILE A 1 90 ? -9.411 6.216 -1.246 1.00 98.44 90 ILE A O 1
ATOM 712 N N . ARG A 1 91 ? -9.114 8.135 -2.368 1.00 98.44 91 ARG A N 1
ATOM 713 C CA . ARG A 1 91 ? -10.547 8.364 -2.583 1.00 98.44 91 ARG A CA 1
ATOM 714 C C . ARG A 1 91 ? -11.185 7.198 -3.341 1.00 98.44 91 ARG A C 1
ATOM 716 O O . ARG A 1 91 ? -12.220 6.718 -2.897 1.00 98.44 91 ARG A O 1
ATOM 723 N N . ARG A 1 92 ? -10.584 6.717 -4.437 1.00 98.56 92 ARG A N 1
ATOM 724 C CA . ARG A 1 92 ? -11.107 5.566 -5.202 1.00 98.56 92 ARG A CA 1
ATOM 725 C C . ARG A 1 92 ? -11.206 4.299 -4.349 1.00 98.56 92 ARG A C 1
ATOM 727 O O . ARG A 1 92 ? -12.222 3.614 -4.426 1.00 98.56 92 ARG A O 1
ATOM 734 N N . LEU A 1 93 ? -10.204 4.017 -3.516 1.00 98.25 93 LEU A N 1
ATOM 735 C CA . LEU A 1 93 ? -10.227 2.876 -2.591 1.00 98.25 93 LEU A CA 1
ATOM 736 C C . LEU A 1 93 ? -11.354 3.000 -1.561 1.00 98.25 93 LEU A C 1
ATOM 738 O O . LEU A 1 93 ? -12.160 2.085 -1.422 1.00 98.25 93 LEU A O 1
ATOM 742 N N . ALA A 1 94 ? -11.470 4.153 -0.904 1.00 98.06 94 ALA A N 1
ATOM 743 C CA . ALA A 1 94 ? -12.526 4.405 0.072 1.00 98.06 94 ALA A CA 1
ATOM 744 C C . ALA A 1 94 ? -13.927 4.315 -0.558 1.00 98.06 94 ALA A C 1
ATOM 746 O O . ALA A 1 94 ? -14.838 3.745 0.037 1.00 98.06 94 ALA A O 1
ATOM 747 N N . ARG A 1 95 ? -14.107 4.816 -1.790 1.00 98.44 95 ARG A N 1
ATOM 748 C CA . ARG A 1 95 ? -15.382 4.669 -2.514 1.00 98.44 95 ARG A CA 1
ATOM 749 C C . ARG A 1 95 ? -15.694 3.217 -2.851 1.00 98.44 95 ARG A C 1
ATOM 751 O O . ARG A 1 95 ? -16.836 2.813 -2.670 1.00 98.44 95 ARG A O 1
ATOM 758 N N . ARG A 1 96 ? -14.699 2.428 -3.270 1.00 98.50 96 ARG A N 1
ATOM 759 C CA . ARG A 1 96 ? -14.863 0.976 -3.457 1.00 98.50 96 ARG A CA 1
ATOM 760 C C . ARG A 1 96 ? -15.279 0.283 -2.155 1.00 98.50 96 ARG A C 1
ATOM 762 O O . ARG A 1 96 ? -16.070 -0.646 -2.203 1.00 98.50 96 ARG A O 1
ATOM 769 N N . GLY A 1 97 ? -14.800 0.772 -1.012 1.00 98.00 97 GLY A N 1
ATOM 770 C CA . GLY A 1 97 ? -15.223 0.334 0.320 1.00 98.00 97 GLY A CA 1
ATOM 771 C C . GLY A 1 97 ? -16.557 0.914 0.815 1.00 98.00 97 GLY A C 1
ATOM 772 O O . GLY A 1 97 ? -16.872 0.745 1.985 1.00 98.00 97 GLY A O 1
ATOM 773 N N . GLY A 1 98 ? -17.326 1.633 -0.013 1.00 98.19 98 GLY A N 1
ATOM 774 C CA . GLY A 1 98 ? -18.639 2.174 0.371 1.00 98.19 98 GLY A CA 1
ATOM 775 C C . GLY A 1 98 ? -18.602 3.443 1.234 1.00 98.19 98 GLY A C 1
ATOM 776 O O . GLY A 1 98 ? -19.633 3.889 1.735 1.00 98.19 98 GLY A O 1
ATOM 777 N N . VAL A 1 99 ? -17.439 4.076 1.403 1.00 97.88 99 VAL A N 1
ATOM 778 C CA . VAL A 1 99 ? -17.303 5.277 2.240 1.00 97.88 99 VAL A CA 1
ATOM 779 C C . VAL A 1 99 ? -17.983 6.478 1.572 1.00 97.88 99 VAL A C 1
ATOM 781 O O . VAL A 1 99 ? -17.641 6.837 0.442 1.00 97.88 99 VAL A O 1
ATOM 784 N N . LYS A 1 100 ? -18.917 7.149 2.271 1.00 97.88 100 LYS A N 1
ATOM 785 C CA . LYS A 1 100 ? -19.726 8.276 1.745 1.00 97.88 100 LYS A CA 1
ATOM 786 C C . LYS A 1 100 ? -19.073 9.660 1.895 1.00 97.88 100 LYS A C 1
ATOM 788 O O . LYS A 1 100 ? -19.201 10.497 0.996 1.00 97.88 100 LYS A O 1
ATOM 793 N N . ARG A 1 101 ? -18.339 9.921 2.976 1.00 97.75 101 ARG A N 1
ATOM 794 C CA . ARG A 1 101 ? -17.589 11.172 3.211 1.00 97.75 101 ARG A CA 1
ATOM 795 C C . ARG A 1 101 ? -16.227 10.826 3.809 1.00 97.75 101 ARG A C 1
ATOM 797 O O . ARG A 1 101 ? -16.120 9.847 4.532 1.00 97.75 101 ARG A O 1
ATOM 804 N N . ILE A 1 102 ? -15.193 11.592 3.462 1.00 97.69 102 ILE A N 1
ATOM 805 C CA . ILE A 1 102 ? -13.805 11.320 3.863 1.00 97.69 102 ILE A CA 1
ATOM 806 C C . ILE A 1 102 ? -13.235 12.601 4.470 1.00 97.69 102 ILE A C 1
ATOM 808 O O . ILE A 1 102 ? -13.256 13.639 3.806 1.00 97.69 102 ILE A O 1
ATOM 812 N N . SER A 1 103 ? -12.746 12.517 5.708 1.00 97.50 103 SER A N 1
ATOM 813 C CA . SER A 1 103 ? -12.055 13.620 6.389 1.00 97.50 103 SER A CA 1
ATOM 814 C C . SER A 1 103 ? -10.658 13.860 5.799 1.00 97.50 103 SER A C 1
ATOM 816 O O . SER A 1 103 ? -10.061 12.961 5.207 1.00 97.50 103 SER A O 1
ATOM 818 N N . GLY A 1 104 ? -10.122 15.070 5.974 1.00 96.38 104 GLY A N 1
ATOM 819 C CA . GLY A 1 104 ? -8.784 15.443 5.507 1.00 96.38 104 GLY A CA 1
ATOM 820 C C . GLY A 1 104 ? -7.655 14.622 6.139 1.00 96.38 104 GLY A C 1
ATOM 821 O O . GLY A 1 104 ? -6.691 14.294 5.455 1.00 96.38 104 GLY A O 1
ATOM 822 N N . LEU A 1 105 ? -7.798 14.224 7.405 1.00 96.81 105 LEU A N 1
ATOM 823 C CA . LEU A 1 105 ? -6.759 13.484 8.135 1.00 96.81 105 LEU A CA 1
ATOM 824 C C . LEU A 1 105 ? -6.573 12.043 7.629 1.00 96.81 105 LEU A C 1
ATOM 826 O O . LEU A 1 105 ? -5.484 11.483 7.715 1.00 96.81 105 LEU A O 1
ATOM 830 N N . ILE A 1 106 ? -7.605 11.465 7.005 1.00 98.00 106 ILE A N 1
ATOM 831 C CA . ILE A 1 106 ? -7.583 10.081 6.509 1.00 98.00 106 ILE A CA 1
ATOM 832 C C . ILE A 1 106 ? -6.525 9.872 5.420 1.00 98.00 106 ILE A C 1
ATOM 834 O O . ILE A 1 106 ? -6.038 8.756 5.254 1.00 98.00 106 ILE A O 1
ATOM 838 N N . TYR A 1 107 ? -6.142 10.913 4.671 1.00 97.50 107 TYR A N 1
ATOM 839 C CA . TYR A 1 107 ? -5.149 10.752 3.607 1.00 97.50 107 TYR A CA 1
ATOM 840 C C . TYR A 1 107 ? -3.769 10.380 4.146 1.00 97.50 107 TYR A C 1
ATOM 842 O O . TYR A 1 107 ? -3.065 9.615 3.490 1.00 97.50 107 TYR A O 1
ATOM 850 N N . GLU A 1 108 ? -3.371 10.923 5.295 1.00 97.06 108 GLU A N 1
ATOM 851 C CA . GLU A 1 108 ? -2.067 10.605 5.881 1.00 97.06 108 GLU A CA 1
ATOM 852 C C . GLU A 1 108 ? -2.137 9.333 6.720 1.00 97.06 108 GLU A C 1
ATOM 854 O O . GLU A 1 108 ? -1.285 8.461 6.577 1.00 97.06 108 GLU A O 1
ATOM 859 N N . GLU A 1 109 ? -3.234 9.137 7.450 1.00 97.50 109 GLU A N 1
ATOM 860 C CA . GLU A 1 109 ? -3.477 7.898 8.192 1.00 97.50 109 GLU A CA 1
ATOM 861 C C . GLU A 1 109 ? -3.450 6.663 7.275 1.00 97.50 109 GLU A C 1
ATOM 863 O O . GLU A 1 109 ? -2.759 5.679 7.533 1.00 97.50 109 GLU A O 1
ATOM 868 N N . THR A 1 110 ? -4.129 6.738 6.124 1.00 98.19 110 THR A N 1
ATOM 869 C CA . THR A 1 110 ? -4.157 5.631 5.152 1.00 98.19 110 THR A CA 1
ATOM 870 C C . THR A 1 110 ? -2.762 5.316 4.613 1.00 98.19 110 THR A C 1
ATOM 872 O O . THR A 1 110 ? -2.455 4.157 4.338 1.00 98.19 110 THR A O 1
ATOM 875 N N . ARG A 1 111 ? -1.904 6.332 4.456 1.00 97.69 111 ARG A N 1
ATOM 876 C CA . ARG A 1 111 ? -0.514 6.139 4.029 1.00 97.69 111 ARG A CA 1
ATOM 877 C C . ARG A 1 111 ? 0.296 5.420 5.100 1.00 97.69 111 ARG A C 1
ATOM 879 O O . ARG A 1 111 ? 0.989 4.463 4.764 1.00 97.69 111 ARG A O 1
ATOM 886 N N . GLY A 1 112 ? 0.155 5.816 6.365 1.00 97.38 112 GLY A N 1
ATOM 887 C CA . GLY A 1 112 ? 0.785 5.129 7.496 1.00 97.38 112 GLY A CA 1
ATOM 888 C C . GLY A 1 112 ? 0.397 3.651 7.559 1.00 97.38 112 GLY A C 1
ATOM 889 O O . GLY A 1 112 ? 1.264 2.776 7.547 1.00 97.38 112 GLY A O 1
ATOM 890 N N . VAL A 1 113 ? -0.905 3.359 7.501 1.00 97.62 113 VAL A N 1
ATOM 891 C CA . VAL A 1 113 ? -1.425 1.980 7.509 1.00 97.62 113 VAL A CA 1
ATOM 892 C C . VAL A 1 113 ? -0.909 1.168 6.318 1.00 97.62 113 VAL A C 1
ATOM 894 O O . VAL A 1 113 ? -0.488 0.022 6.482 1.00 97.62 113 VAL A O 1
ATOM 897 N N . LEU A 1 114 ? -0.911 1.751 5.115 1.00 97.56 114 LEU A N 1
ATOM 898 C CA . LEU A 1 114 ? -0.412 1.082 3.913 1.00 97.56 114 LEU A CA 1
ATOM 899 C C . LEU A 1 114 ? 1.081 0.756 4.021 1.00 97.56 114 LEU A C 1
ATOM 901 O O . LEU A 1 114 ? 1.494 -0.333 3.624 1.00 97.56 114 LEU A O 1
ATOM 905 N N . LYS A 1 115 ? 1.877 1.679 4.568 1.00 96.19 115 LYS A N 1
ATOM 906 C CA . LYS A 1 115 ? 3.312 1.482 4.774 1.00 96.19 115 LYS A CA 1
ATOM 907 C C . LYS A 1 115 ? 3.567 0.304 5.711 1.00 96.19 115 LYS A C 1
ATOM 909 O O . LYS A 1 115 ? 4.251 -0.634 5.316 1.00 96.19 115 LYS A O 1
ATOM 914 N N . ILE A 1 116 ? 2.931 0.293 6.883 1.00 97.00 116 ILE A N 1
ATOM 915 C CA . ILE A 1 116 ? 3.066 -0.796 7.865 1.00 97.00 116 ILE A CA 1
ATOM 916 C C . ILE A 1 116 ? 2.655 -2.140 7.253 1.00 97.00 116 ILE A C 1
ATOM 918 O O . ILE A 1 116 ? 3.349 -3.144 7.416 1.00 97.00 116 ILE A O 1
ATOM 922 N N . PHE A 1 117 ? 1.543 -2.165 6.512 1.00 96.50 117 PHE A N 1
ATOM 923 C CA . PHE A 1 117 ? 1.083 -3.378 5.841 1.00 96.50 117 PHE A CA 1
ATOM 924 C C . PHE A 1 117 ? 2.125 -3.921 4.853 1.00 96.50 117 PHE A C 1
ATOM 926 O O . PHE A 1 117 ? 2.464 -5.104 4.909 1.00 96.50 117 PHE A O 1
ATOM 933 N N . LEU A 1 118 ? 2.653 -3.067 3.971 1.00 96.69 118 LEU A N 1
ATOM 934 C CA . LEU A 1 118 ? 3.642 -3.477 2.974 1.00 96.69 118 LEU A CA 1
ATOM 935 C C . LEU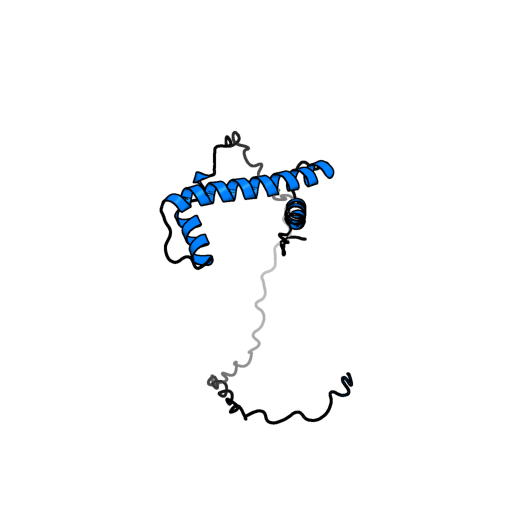 A 1 118 ? 4.965 -3.889 3.611 1.00 96.69 118 LEU A C 1
ATOM 937 O O . LEU A 1 118 ? 5.539 -4.886 3.190 1.00 96.69 118 LEU A O 1
ATOM 941 N N . GLU A 1 119 ? 5.430 -3.182 4.638 1.00 96.81 119 GLU A N 1
ATOM 942 C CA . GLU A 1 119 ? 6.648 -3.573 5.343 1.00 96.81 119 GLU A CA 1
ATOM 943 C C . GLU A 1 119 ? 6.516 -4.971 5.959 1.00 96.81 119 GLU A C 1
ATOM 945 O O . GLU A 1 119 ? 7.425 -5.782 5.818 1.00 96.81 119 GLU A O 1
ATOM 950 N N . ASN A 1 120 ? 5.379 -5.292 6.585 1.00 96.94 120 ASN A N 1
ATOM 951 C CA . ASN A 1 120 ? 5.153 -6.619 7.162 1.00 96.94 120 ASN A CA 1
ATOM 952 C C . ASN A 1 120 ? 5.173 -7.723 6.094 1.00 96.94 120 ASN A C 1
ATOM 954 O O . ASN A 1 120 ? 5.797 -8.761 6.296 1.00 96.94 120 ASN A O 1
ATOM 958 N N . VAL A 1 121 ? 4.502 -7.514 4.957 1.00 97.19 121 VAL A N 1
ATOM 959 C CA . VAL A 1 121 ? 4.460 -8.504 3.864 1.00 97.19 121 VAL A CA 1
ATOM 960 C C . VAL A 1 121 ? 5.825 -8.657 3.191 1.00 97.19 121 VAL A C 1
ATOM 962 O O . VAL A 1 121 ? 6.250 -9.776 2.917 1.00 97.19 121 VAL A O 1
ATOM 965 N N . ILE A 1 122 ? 6.521 -7.549 2.925 1.00 97.31 122 ILE A N 1
ATOM 966 C CA . ILE A 1 122 ? 7.813 -7.564 2.229 1.00 97.31 122 ILE A CA 1
ATOM 967 C C . ILE A 1 122 ? 8.896 -8.181 3.113 1.00 97.31 122 ILE A C 1
ATOM 969 O O . ILE A 1 122 ? 9.705 -8.943 2.593 1.00 97.31 122 ILE A O 1
ATOM 973 N N . ARG A 1 123 ? 8.896 -7.916 4.428 1.00 97.31 123 ARG A N 1
ATOM 974 C CA . ARG A 1 123 ? 9.828 -8.561 5.367 1.00 97.31 123 ARG A CA 1
ATOM 975 C C . ARG A 1 123 ? 9.736 -10.087 5.269 1.00 97.31 123 ARG A C 1
ATOM 977 O O . ARG A 1 123 ? 10.746 -10.730 5.006 1.00 97.31 123 ARG A O 1
ATOM 984 N N . ASP A 1 124 ? 8.526 -10.640 5.348 1.00 97.19 124 ASP A N 1
ATOM 985 C CA . ASP A 1 124 ? 8.306 -12.086 5.217 1.00 97.19 124 ASP A CA 1
ATOM 986 C C . ASP A 1 124 ? 8.681 -12.608 3.810 1.00 97.19 124 ASP A C 1
ATOM 988 O O . ASP A 1 124 ? 9.307 -13.660 3.677 1.00 97.19 124 ASP A O 1
ATOM 992 N N . ALA A 1 125 ? 8.343 -11.874 2.741 1.00 97.75 125 ALA A N 1
ATOM 993 C CA . ALA A 1 125 ? 8.660 -12.281 1.366 1.00 97.75 125 ALA A CA 1
ATOM 994 C C . ALA A 1 125 ? 10.176 -12.305 1.083 1.00 97.75 125 ALA A C 1
ATOM 996 O O . ALA A 1 125 ? 10.673 -13.199 0.389 1.00 97.75 125 ALA A O 1
ATOM 997 N N . VAL A 1 126 ? 10.927 -11.348 1.636 1.00 97.94 126 VAL A N 1
ATOM 998 C CA . VAL A 1 126 ? 12.394 -11.328 1.550 1.00 97.94 126 VAL A CA 1
ATOM 999 C C . VAL A 1 126 ? 12.981 -12.517 2.307 1.00 97.94 126 VAL A C 1
ATOM 1001 O O . VAL A 1 126 ? 13.829 -13.204 1.746 1.00 97.94 126 VAL A O 1
ATOM 1004 N N . THR A 1 127 ? 12.458 -12.861 3.489 1.00 97.62 127 THR A N 1
ATOM 1005 C CA . THR A 1 127 ? 12.891 -14.060 4.229 1.00 97.62 127 THR A CA 1
ATOM 1006 C C . THR A 1 127 ? 12.733 -15.344 3.406 1.00 97.62 127 THR A C 1
ATOM 1008 O O . THR A 1 127 ? 13.649 -16.164 3.368 1.00 97.62 127 THR A O 1
ATOM 1011 N N . TYR A 1 128 ? 11.616 -15.524 2.690 1.00 97.38 128 TYR A N 1
ATOM 1012 C CA . TYR A 1 128 ? 11.446 -16.680 1.793 1.00 97.38 128 TYR A CA 1
ATOM 1013 C C . TYR A 1 128 ? 12.445 -16.681 0.628 1.00 97.38 128 TYR A C 1
ATOM 1015 O O . TYR A 1 128 ? 12.981 -17.729 0.257 1.00 97.38 128 TYR A O 1
ATOM 1023 N N . THR A 1 129 ? 12.726 -15.501 0.077 1.00 98.00 129 THR A N 1
ATOM 1024 C CA . THR A 1 129 ? 13.676 -15.328 -1.029 1.00 98.00 129 THR A CA 1
ATOM 1025 C C . THR A 1 129 ? 15.103 -15.684 -0.600 1.00 98.00 129 THR A C 1
ATOM 1027 O O . THR A 1 129 ? 15.796 -16.429 -1.299 1.00 98.00 129 THR A O 1
ATOM 1030 N N . GLU A 1 130 ? 15.519 -15.205 0.574 1.00 97.62 130 GLU A N 1
ATOM 1031 C CA . GLU A 1 130 ? 16.825 -15.482 1.179 1.00 97.62 130 GLU A CA 1
ATOM 1032 C C . GLU A 1 130 ? 16.971 -16.955 1.564 1.00 97.62 130 GLU A C 1
ATOM 1034 O O . GLU A 1 130 ? 17.999 -17.567 1.266 1.00 97.62 130 GLU A O 1
ATOM 1039 N N . HIS A 1 131 ? 15.926 -17.560 2.141 1.00 96.75 131 HIS A N 1
ATOM 1040 C CA . HIS A 1 131 ? 15.908 -18.987 2.468 1.00 96.75 131 HIS A CA 1
ATOM 1041 C C . HIS A 1 131 ? 16.145 -19.863 1.228 1.00 96.75 131 HIS A C 1
ATOM 1043 O O . HIS A 1 131 ? 16.877 -20.851 1.284 1.00 96.75 131 HIS A O 1
ATOM 1049 N N . ALA A 1 132 ? 15.594 -19.458 0.081 1.00 96.31 132 ALA A N 1
ATOM 1050 C CA . ALA A 1 132 ? 15.798 -20.121 -1.203 1.00 96.31 132 ALA A CA 1
ATOM 1051 C C . ALA A 1 132 ? 17.102 -19.719 -1.924 1.00 96.31 132 ALA A C 1
ATOM 1053 O O . ALA A 1 132 ? 17.314 -20.132 -3.064 1.00 96.31 132 ALA A O 1
ATOM 1054 N N . ARG A 1 133 ? 17.969 -18.909 -1.294 1.00 96.88 133 ARG A N 1
ATOM 1055 C CA . ARG A 1 133 ? 19.243 -18.403 -1.845 1.00 96.88 133 ARG A CA 1
ATOM 1056 C C . ARG A 1 133 ? 19.095 -17.667 -3.184 1.00 96.88 133 ARG A C 1
ATOM 1058 O O . ARG A 1 133 ? 20.010 -17.662 -4.009 1.00 96.88 133 ARG A O 1
ATOM 1065 N N . ARG A 1 134 ? 17.945 -17.030 -3.409 1.00 97.81 134 ARG A N 1
ATOM 1066 C CA . ARG A 1 134 ? 17.671 -16.208 -4.594 1.00 97.81 134 ARG A CA 1
ATOM 1067 C C . ARG A 1 134 ? 17.940 -14.737 -4.279 1.00 97.81 134 ARG A C 1
ATOM 1069 O O . ARG A 1 134 ? 17.832 -14.304 -3.141 1.00 97.81 134 ARG A O 1
ATOM 1076 N N . LYS A 1 135 ? 18.273 -13.952 -5.306 1.00 96.88 135 LYS A N 1
ATOM 1077 C CA . LYS A 1 135 ? 18.381 -12.479 -5.211 1.00 96.88 135 LYS A CA 1
ATOM 1078 C C . LYS A 1 135 ? 17.129 -11.757 -5.717 1.00 96.88 135 LYS A C 1
ATOM 1080 O O . LYS A 1 135 ? 17.020 -10.542 -5.600 1.00 96.88 135 LYS A O 1
ATOM 1085 N N . THR A 1 136 ? 16.200 -12.504 -6.306 1.00 96.81 136 THR A N 1
ATOM 1086 C CA . THR A 1 136 ? 14.983 -11.984 -6.926 1.00 96.81 136 THR A CA 1
ATOM 1087 C C . THR A 1 136 ? 13.781 -12.518 -6.169 1.00 96.81 136 THR A C 1
ATOM 1089 O O . THR A 1 136 ? 13.582 -13.735 -6.103 1.00 96.81 136 THR A O 1
ATOM 1092 N N . VAL A 1 137 ? 12.987 -11.598 -5.621 1.00 97.12 137 VAL A N 1
ATOM 1093 C CA . VAL A 1 137 ? 11.692 -11.913 -5.013 1.00 97.12 137 VAL A CA 1
ATOM 1094 C C . VAL A 1 137 ? 10.740 -12.349 -6.121 1.00 97.12 137 VAL A C 1
ATOM 1096 O O . VAL A 1 137 ? 10.552 -11.637 -7.109 1.00 97.12 137 VAL A O 1
ATOM 1099 N N . THR A 1 138 ? 10.158 -13.532 -5.969 1.00 96.44 138 THR A N 1
ATOM 1100 C CA . THR A 1 138 ? 9.185 -14.098 -6.908 1.00 96.44 138 THR A CA 1
ATOM 1101 C C . THR A 1 138 ? 7.758 -13.810 -6.447 1.00 96.44 138 THR A C 1
ATOM 1103 O O . THR A 1 138 ? 7.514 -13.481 -5.285 1.00 96.44 138 THR A O 1
ATOM 1106 N N . ALA A 1 139 ? 6.783 -13.977 -7.344 1.00 95.88 139 ALA A N 1
ATOM 1107 C CA . ALA A 1 139 ? 5.370 -13.870 -6.977 1.00 95.88 139 ALA A CA 1
ATOM 1108 C C . ALA A 1 139 ? 4.986 -14.875 -5.874 1.00 95.88 139 ALA A C 1
ATOM 1110 O O . ALA A 1 139 ? 4.215 -14.542 -4.975 1.00 95.88 139 ALA A O 1
ATOM 1111 N N . MET A 1 140 ? 5.581 -16.072 -5.892 1.00 96.62 140 MET A N 1
ATOM 1112 C CA . MET A 1 140 ? 5.311 -17.111 -4.900 1.00 96.62 140 MET A CA 1
ATOM 1113 C C . MET A 1 140 ? 5.791 -16.741 -3.498 1.00 96.62 140 MET A C 1
ATOM 1115 O O . MET A 1 140 ? 5.083 -17.024 -2.535 1.00 96.62 140 MET A O 1
ATOM 1119 N N . ASP A 1 141 ? 6.923 -16.042 -3.368 1.00 96.69 141 ASP A N 1
ATOM 1120 C CA . ASP A 1 141 ? 7.410 -15.575 -2.060 1.00 96.69 141 ASP A CA 1
ATOM 1121 C C . ASP A 1 141 ? 6.394 -14.621 -1.403 1.00 96.69 141 ASP A C 1
ATOM 1123 O O . ASP A 1 141 ? 6.122 -14.707 -0.204 1.00 96.69 141 ASP A O 1
ATOM 1127 N N . VAL A 1 142 ? 5.755 -13.761 -2.206 1.00 96.62 142 VAL A N 1
ATOM 1128 C CA . VAL A 1 142 ? 4.693 -12.853 -1.744 1.00 96.62 142 VAL A CA 1
ATOM 1129 C C . VAL A 1 142 ? 3.411 -13.617 -1.401 1.00 96.62 142 VAL A C 1
ATOM 1131 O O . VAL A 1 142 ? 2.788 -13.335 -0.378 1.00 96.62 142 VAL A O 1
ATOM 1134 N N . VAL A 1 143 ? 3.014 -14.604 -2.213 1.00 96.75 143 VAL A N 1
ATOM 1135 C CA . VAL A 1 143 ? 1.838 -15.452 -1.932 1.00 96.75 143 VAL A CA 1
ATOM 1136 C C . VAL A 1 143 ? 2.014 -16.209 -0.613 1.00 96.75 143 VAL A C 1
ATOM 1138 O O . VAL A 1 143 ? 1.077 -16.276 0.185 1.00 96.75 143 VAL A O 1
ATOM 1141 N N . TYR A 1 144 ? 3.208 -16.737 -0.342 1.00 95.75 144 TYR A N 1
ATOM 1142 C CA . TYR A 1 144 ? 3.506 -17.427 0.912 1.00 95.75 144 TYR A CA 1
ATOM 1143 C C . TYR A 1 144 ? 3.525 -16.482 2.116 1.00 95.75 144 TYR A C 1
ATOM 1145 O O . TYR A 1 144 ? 2.897 -16.795 3.130 1.00 95.75 144 TYR A O 1
ATOM 1153 N N . ALA A 1 145 ? 4.137 -15.301 1.989 1.00 96.69 145 ALA A N 1
ATOM 1154 C CA . ALA A 1 145 ? 4.090 -14.263 3.021 1.00 96.69 145 ALA A CA 1
ATOM 1155 C C . ALA A 1 145 ? 2.646 -13.868 3.375 1.00 96.69 145 ALA A C 1
ATOM 1157 O O . ALA A 1 145 ? 2.261 -13.816 4.544 1.00 96.69 145 ALA A O 1
ATOM 1158 N N . LEU A 1 146 ? 1.804 -13.667 2.362 1.00 96.88 146 LEU A N 1
ATOM 1159 C CA . LEU A 1 146 ? 0.397 -13.331 2.550 1.00 96.88 146 LEU A CA 1
ATOM 1160 C C . LEU A 1 146 ? -0.407 -14.479 3.179 1.00 96.88 146 LEU A C 1
ATOM 1162 O O . LEU A 1 146 ? -1.225 -14.240 4.071 1.00 96.88 146 LEU A O 1
ATOM 1166 N N . LYS A 1 147 ? -0.146 -15.732 2.782 1.00 95.62 147 LYS A N 1
ATOM 1167 C CA . LYS A 1 147 ? -0.776 -16.921 3.380 1.00 95.62 147 LYS A CA 1
ATOM 1168 C C . LYS A 1 147 ? -0.444 -17.047 4.870 1.00 95.62 147 LYS A C 1
ATOM 1170 O O . LYS A 1 147 ? -1.338 -17.342 5.659 1.00 95.62 147 LYS A O 1
ATOM 1175 N N . ARG A 1 148 ? 0.802 -16.763 5.267 1.00 95.25 148 ARG A N 1
ATOM 1176 C CA . ARG A 1 148 ? 1.237 -16.750 6.675 1.00 95.25 148 ARG A CA 1
ATOM 1177 C C . ARG A 1 148 ? 0.468 -15.728 7.519 1.00 95.25 148 ARG A C 1
ATOM 1179 O O . ARG A 1 148 ? 0.163 -15.998 8.674 1.00 95.25 148 ARG A O 1
ATOM 1186 N N . GLN A 1 149 ? 0.104 -14.588 6.934 1.00 92.88 149 GLN A N 1
ATOM 1187 C CA . GLN A 1 149 ? -0.695 -13.541 7.586 1.00 92.88 149 GLN A CA 1
ATOM 1188 C C . GLN A 1 149 ? -2.217 -13.782 7.508 1.00 92.88 149 GLN A C 1
ATOM 1190 O O . GLN A 1 149 ? -2.998 -12.893 7.850 1.00 92.88 149 GLN A O 1
ATOM 1195 N N . GLY A 1 150 ? -2.662 -14.946 7.020 1.00 95.25 150 GLY A N 1
ATOM 1196 C CA . GLY A 1 150 ? -4.083 -15.273 6.862 1.00 95.25 150 GLY A CA 1
ATOM 1197 C C . GLY A 1 150 ? -4.775 -14.558 5.694 1.00 95.25 150 GLY A C 1
ATOM 1198 O O . GLY A 1 150 ? -6.001 -14.483 5.660 1.00 95.25 150 GLY A O 1
ATOM 1199 N N . ARG A 1 151 ? -4.016 -14.016 4.731 1.00 94.88 151 ARG A N 1
ATOM 1200 C CA . ARG A 1 151 ? -4.521 -13.240 3.583 1.00 94.88 151 ARG A CA 1
ATOM 1201 C C . ARG A 1 151 ? -4.245 -13.950 2.258 1.00 94.88 151 ARG A C 1
ATOM 1203 O O . ARG A 1 151 ? -3.476 -13.468 1.440 1.00 94.88 151 ARG A O 1
ATOM 1210 N N . THR A 1 152 ? -4.856 -15.107 2.030 1.00 93.19 152 THR A N 1
ATOM 1211 C CA . THR A 1 152 ? -4.612 -15.905 0.815 1.00 93.19 152 THR A CA 1
ATOM 1212 C C . THR A 1 152 ? -4.952 -15.137 -0.468 1.00 93.19 152 THR A C 1
ATOM 1214 O O . THR A 1 152 ? -6.070 -14.649 -0.631 1.00 93.19 152 THR A O 1
ATOM 1217 N N . LEU A 1 153 ? -3.989 -15.069 -1.393 1.00 94.44 153 LEU A N 1
ATOM 1218 C CA . LEU A 1 153 ? -4.118 -14.405 -2.690 1.00 94.44 153 LEU A CA 1
ATOM 1219 C C . LEU A 1 153 ? -4.139 -15.444 -3.823 1.00 94.44 153 LEU A C 1
ATOM 1221 O O . LEU A 1 153 ? -3.276 -16.317 -3.879 1.00 94.44 153 LEU A O 1
ATOM 1225 N N . TYR A 1 154 ? -5.115 -15.336 -4.729 1.00 94.44 154 TYR A N 1
ATOM 1226 C CA . TYR A 1 154 ? -5.297 -16.239 -5.874 1.00 94.44 154 TYR A CA 1
ATOM 1227 C C . TYR A 1 154 ? -4.836 -15.589 -7.186 1.00 94.44 154 TYR A C 1
ATOM 1229 O O . TYR A 1 154 ? -4.861 -14.366 -7.310 1.00 94.44 154 TYR A O 1
ATOM 1237 N N . GLY A 1 155 ? -4.460 -16.409 -8.176 1.00 94.19 155 GLY A N 1
ATOM 1238 C CA . GLY A 1 155 ? -4.130 -15.954 -9.537 1.00 94.19 155 GLY A CA 1
ATOM 1239 C C . GLY A 1 155 ? -2.644 -15.699 -9.826 1.00 94.19 155 GLY A C 1
ATOM 1240 O O . GLY A 1 155 ? -2.338 -15.088 -10.842 1.00 94.19 155 GLY A O 1
ATOM 1241 N N . PHE A 1 156 ? -1.731 -16.158 -8.959 1.00 89.88 156 PHE A N 1
ATOM 1242 C CA . PHE A 1 156 ? -0.286 -15.873 -9.054 1.00 89.88 156 PHE A CA 1
ATOM 1243 C C . PHE A 1 156 ? 0.626 -17.123 -9.033 1.00 89.88 156 PHE A C 1
ATOM 1245 O O . PHE A 1 156 ? 1.832 -16.980 -8.858 1.00 89.88 156 PHE A O 1
ATOM 1252 N N . GLY A 1 157 ? 0.076 -18.335 -9.189 1.00 79.94 157 GLY A N 1
ATOM 1253 C CA . GLY A 1 157 ? 0.826 -19.606 -9.165 1.00 79.94 157 GLY A CA 1
ATOM 1254 C C . GLY A 1 157 ? 1.087 -20.183 -10.557 1.00 79.94 157 GLY A C 1
ATOM 1255 O O . GLY A 1 157 ? 0.583 -21.263 -10.852 1.00 79.94 157 GLY A O 1
ATOM 1256 N N . GLY A 1 158 ? 1.769 -19.413 -11.409 1.00 69.88 158 GLY A N 1
ATOM 1257 C CA . GLY A 1 158 ? 2.162 -19.827 -12.763 1.00 69.88 158 GLY A CA 1
ATOM 1258 C C . GLY A 1 158 ? 3.414 -20.690 -12.805 1.00 69.88 158 GLY A C 1
ATOM 1259 O O . GLY A 1 158 ? 4.157 -20.702 -11.797 1.00 69.88 158 GLY A O 1
#

pLDDT: mean 74.1, std 22.91, range [37.97, 98.56]

Sequence (158 aa):
MYYKISILYQKRRSEPSIPRIRPKAPLRYKRTTTVQPPPHQTSNPLQSPPIPPSEQQPASVASHVGPRQGRQGPGKVLRDNIQGITKPAIRRLARRGGVKRISGLIYEETRGVLKIFLENVIRDAVTYTEHARRKTVTAMDVVYALKRQGRTLYGFGG

InterPro domains:
  IPR001951 Histone H4 [PR00623] (75-94)
  IPR001951 Histone H4 [PR00623] (95-115)
  IPR001951 Histone H4 [PR00623] (117-131)
  IPR001951 Histone H4 [PR00623] (132-144)
  IPR001951 Histone H4 [PR00623] (144-155)
  IPR001951 Histone H4 [PTHR10484] (74-157)
  IPR001951 Histone H4 [SM00417] (71-145)
  IPR001951 Histone H4 [cd22912] (77-155)
  IPR009072 Histone-fold [G3DSA:1.10.20.10] (75-158)
  IPR009072 Histone-fold [SSF47113] (73-157)
  IPR035425 CENP-T/Histone H4, histone fold [PF15511] (99-151)

Mean predicted aligned error: 20.11 Å

Organism: Aegilops tauschii (NCBI:txid37682)

Radius of gyration: 36.06 Å; Cα contacts (8 Å, |Δi|>4): 48; chains: 1; bounding box: 72×55×102 Å

Secondary structure (DSSP, 8-state):
---------------------PPPPP---------PPPPPP---PPPPPPPPP---PPP-------------PSP-----GGGGS-HHHHHHHHHHTT-S---TTHHHHHHHHHHHHHHHHHHHHHHHHHHTT-SS--HHHHHHHHHHTT----S---

Nearest PDB structures (foldseek):
  5x0x-assembly1_B  TM=9.826E-01  e=1.862E-12  Xenopus laevis
  3mgr-assembly1_B  TM=9.935E-01  e=4.002E-12  Xenopus laevis
  7pf0-assembly1_B  TM=9.621E-01  e=1.984E-12  Homo sapiens
  8han-assembly1_B  TM=9.371E-01  e=8.125E-13  Homo sapiens
  8xjv-assembly1_v  TM=8.070E-01  e=5.868E-12  Xenopus laevis